Protein AF-A0A7X7HL09-F1 (afdb_monomer_lite)

Secondary structure (DSSP, 8-state):
---S--EEEEE-TTS-EEEEEESSSHHHHTT--TT-BHHHHHHHH-S-SEEEEETTTTEEEEEEEEE-TTS-EEEEEEEEETTT-BEEEEEEEE-TTTS---

Rad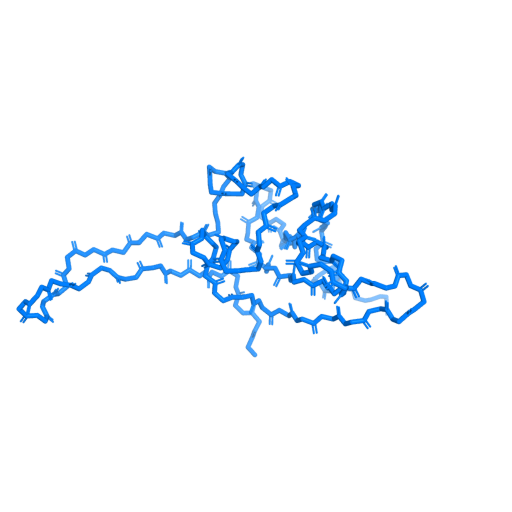ius of gyration: 15.02 Å; chains: 1; bounding box: 36×25×47 Å

Foldseek 3Di:
DQDQWDKDWDADPVRHTPDIDTLPDPVLLVVADFFDAPVRNCVRRNAAPDWDADPVVQWIKGWHWHQDPVSFIKIWIFIARNPSRTGPDIDIDTPCVPVDDD

Sequence (102 aa):
PMGTQTYFVHIGPDGRYLGMERALVDSNFAKVKVGMSQDDVRRILGRQTETTSYALSGEEVWSWRYEGDAQATMFFNAHFDQQTKRVKRITRIEDWRTQGAP

pLDDT: mean 89.3, std 12.85, range [35.91, 98.75]

Structure (mmCIF, N/CA/C/O backbone):
data_AF-A0A7X7HL09-F1
#
_entry.id   AF-A0A7X7HL09-F1
#
loop_
_atom_site.group_PDB
_atom_site.id
_atom_site.type_symbol
_atom_site.label_atom_id
_atom_site.label_alt_id
_atom_site.label_comp_id
_atom_site.label_asym_id
_atom_site.label_entity_id
_atom_site.label_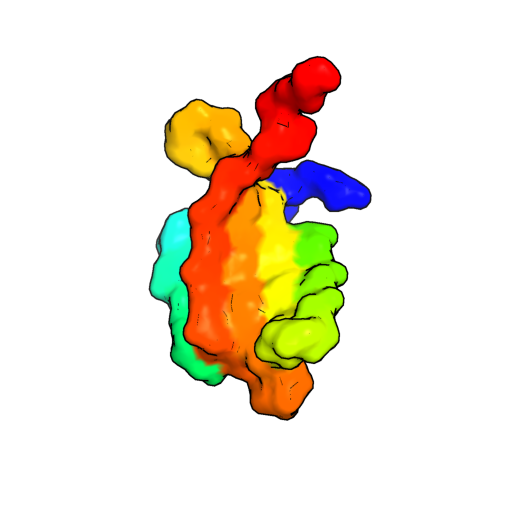seq_id
_atom_site.pdbx_PDB_ins_code
_atom_site.Cartn_x
_atom_site.Cartn_y
_atom_site.Cartn_z
_atom_site.occupancy
_atom_site.B_iso_or_equiv
_atom_site.auth_seq_id
_atom_site.auth_comp_id
_atom_site.auth_asym_id
_atom_site.auth_atom_id
_atom_site.pdbx_PDB_model_num
ATOM 1 N N . PRO A 1 1 ? 8.333 -16.259 4.116 1.00 44.72 1 PRO A N 1
ATOM 2 C CA . PRO A 1 1 ? 9.203 -15.675 3.061 1.00 44.72 1 PRO A CA 1
ATOM 3 C C . PRO A 1 1 ? 9.390 -14.168 3.296 1.00 44.72 1 PRO A C 1
ATOM 5 O O . PRO A 1 1 ? 8.395 -13.459 3.366 1.00 44.72 1 PRO A O 1
ATOM 8 N N . MET A 1 2 ? 10.628 -13.689 3.463 1.00 58.62 2 MET A N 1
ATOM 9 C CA . MET A 1 2 ? 10.945 -12.278 3.776 1.00 58.62 2 MET A CA 1
ATOM 10 C C . MET A 1 2 ? 11.333 -11.460 2.527 1.00 58.62 2 MET A C 1
ATOM 12 O O . MET A 1 2 ? 12.237 -10.628 2.586 1.00 58.62 2 MET A O 1
ATOM 16 N N . GLY A 1 3 ? 10.712 -11.727 1.375 1.00 72.94 3 GLY A N 1
ATOM 17 C CA . GLY A 1 3 ? 11.078 -11.072 0.112 1.00 72.94 3 GLY A CA 1
ATOM 18 C C . GLY A 1 3 ? 10.877 -9.550 0.151 1.00 72.94 3 GLY A C 1
ATOM 19 O O . GLY A 1 3 ? 9.876 -9.082 0.688 1.00 72.94 3 GLY A O 1
ATOM 20 N N . THR A 1 4 ? 11.823 -8.798 -0.423 1.00 75.38 4 THR A N 1
ATOM 21 C CA . THR A 1 4 ? 11.806 -7.323 -0.566 1.00 75.38 4 THR A CA 1
ATOM 22 C C . THR A 1 4 ? 11.199 -6.858 -1.893 1.00 75.38 4 THR A C 1
ATOM 24 O O . THR A 1 4 ? 11.190 -5.672 -2.220 1.00 75.38 4 THR A O 1
ATOM 27 N N . GLN A 1 5 ? 10.742 -7.798 -2.719 1.00 77.38 5 GLN A N 1
ATOM 28 C CA . GLN A 1 5 ? 10.358 -7.530 -4.095 1.00 77.38 5 GLN A CA 1
ATOM 29 C C . GLN A 1 5 ? 9.038 -8.225 -4.413 1.00 77.38 5 GLN A C 1
ATOM 31 O O . GLN A 1 5 ? 8.821 -9.387 -4.074 1.00 77.38 5 GLN A O 1
ATOM 36 N N . THR A 1 6 ? 8.151 -7.492 -5.078 1.00 82.69 6 THR A N 1
ATOM 37 C CA . THR A 1 6 ? 6.934 -8.018 -5.701 1.00 82.69 6 THR A CA 1
ATOM 38 C C . THR A 1 6 ? 6.952 -7.600 -7.161 1.00 82.69 6 THR A C 1
ATOM 40 O O . THR A 1 6 ? 7.216 -6.434 -7.467 1.00 82.69 6 THR A O 1
ATOM 43 N N . TYR A 1 7 ? 6.691 -8.555 -8.048 1.00 83.12 7 TYR A N 1
ATOM 44 C CA . TYR A 1 7 ? 6.677 -8.356 -9.490 1.00 83.12 7 TYR A CA 1
ATOM 45 C C . TYR A 1 7 ? 5.287 -8.660 -10.035 1.00 83.12 7 TYR A C 1
ATOM 47 O O . TYR A 1 7 ? 4.690 -9.678 -9.678 1.00 83.12 7 TYR A O 1
ATOM 55 N N . PHE A 1 8 ? 4.796 -7.805 -10.926 1.00 85.31 8 PHE A N 1
ATOM 56 C CA . PHE A 1 8 ? 3.706 -8.157 -11.826 1.00 85.31 8 PHE A CA 1
ATOM 57 C C . PHE A 1 8 ? 4.303 -8.738 -13.096 1.00 85.31 8 PHE A C 1
ATOM 59 O O . PHE A 1 8 ? 5.211 -8.150 -13.675 1.00 85.31 8 PHE A O 1
ATOM 66 N N . VAL A 1 9 ? 3.812 -9.901 -13.512 1.00 88.56 9 VAL A N 1
ATOM 67 C CA . VAL A 1 9 ? 4.221 -10.550 -14.758 1.00 88.56 9 VAL A CA 1
ATOM 68 C C . VAL A 1 9 ? 3.077 -10.417 -15.751 1.00 88.56 9 VAL A C 1
ATOM 70 O O . VAL A 1 9 ? 1.948 -10.811 -15.459 1.00 88.56 9 VAL A O 1
ATOM 73 N N . HIS A 1 10 ? 3.372 -9.868 -16.922 1.00 87.88 10 HIS A N 1
ATOM 74 C CA . HIS A 1 10 ? 2.422 -9.710 -18.010 1.00 87.88 10 HIS A CA 1
ATOM 75 C C . HIS A 1 10 ? 2.536 -10.912 -18.943 1.00 87.88 10 HIS A C 1
ATOM 77 O O . HIS A 1 10 ? 3.592 -11.160 -19.528 1.00 87.88 10 HIS A O 1
ATOM 83 N N . ILE A 1 11 ? 1.440 -11.654 -19.072 1.00 91.75 11 ILE A N 1
ATOM 84 C CA . ILE A 1 11 ? 1.312 -12.803 -19.966 1.00 91.75 11 ILE A CA 1
ATOM 85 C C . ILE A 1 11 ? 0.261 -12.463 -21.022 1.00 91.75 11 ILE A C 1
ATOM 87 O O . ILE A 1 11 ? -0.820 -11.975 -20.692 1.00 91.75 11 ILE A O 1
ATOM 91 N N . GLY A 1 12 ? 0.601 -12.683 -22.288 1.00 91.31 12 GLY A N 1
ATOM 92 C CA . GLY A 1 12 ? -0.284 -12.453 -23.418 1.00 91.31 12 GLY A CA 1
ATOM 93 C C . GLY A 1 12 ? -1.432 -13.461 -23.473 1.00 91.31 12 GLY A C 1
ATOM 94 O O . GLY A 1 12 ? -1.376 -14.512 -22.831 1.00 91.31 12 GLY A O 1
ATOM 95 N N . PRO A 1 13 ? -2.479 -13.182 -24.265 1.00 91.69 13 PRO A N 1
ATOM 96 C CA . PRO A 1 13 ? -3.602 -14.104 -24.444 1.00 91.69 13 PRO A CA 1
ATOM 97 C C . PRO A 1 13 ? -3.187 -15.438 -25.091 1.00 91.69 13 PRO A C 1
ATOM 99 O O . PRO A 1 13 ? -3.917 -16.418 -24.996 1.00 91.69 13 PRO A O 1
ATOM 102 N N . ASP A 1 14 ? -2.010 -15.489 -25.719 1.00 94.31 14 ASP A N 1
ATOM 103 C CA . ASP A 1 14 ? -1.368 -16.688 -26.264 1.00 94.31 14 ASP A CA 1
ATOM 104 C C . ASP A 1 14 ? -0.513 -17.451 -25.229 1.00 94.31 14 ASP A C 1
ATOM 106 O O . ASP A 1 14 ? 0.170 -18.416 -25.573 1.00 94.31 14 ASP A O 1
ATOM 110 N N . GLY A 1 15 ? -0.525 -17.019 -23.963 1.00 91.94 15 GLY A N 1
ATOM 111 C CA . GLY A 1 15 ? 0.254 -17.609 -22.877 1.00 91.94 15 GLY A CA 1
ATOM 112 C C . GLY A 1 15 ? 1.734 -17.216 -22.872 1.00 91.94 15 GLY A C 1
ATOM 113 O O . GLY A 1 15 ? 2.491 -17.748 -22.058 1.00 91.94 15 GLY A O 1
ATOM 114 N N . ARG A 1 16 ? 2.180 -16.302 -23.748 1.00 93.75 16 ARG A N 1
ATOM 115 C CA . ARG A 1 16 ? 3.593 -15.895 -23.822 1.00 93.75 16 ARG A CA 1
ATOM 116 C C . ARG A 1 16 ? 3.927 -14.750 -22.873 1.00 93.75 16 ARG A C 1
ATOM 118 O O . ARG A 1 16 ? 3.111 -13.871 -22.617 1.00 93.75 16 ARG A O 1
ATOM 125 N N . TYR A 1 17 ? 5.163 -14.740 -22.380 1.00 92.44 17 TYR A N 1
ATOM 126 C CA . TYR A 1 17 ? 5.693 -13.648 -21.568 1.00 92.44 17 TYR A CA 1
ATOM 127 C C . TYR A 1 17 ? 5.794 -12.356 -22.385 1.00 92.44 17 TYR A C 1
ATOM 129 O O . TYR A 1 17 ? 6.442 -12.333 -23.430 1.00 92.44 17 TYR A O 1
ATOM 137 N N . LEU A 1 18 ? 5.175 -11.287 -21.886 1.00 92.69 18 LEU A N 1
ATOM 138 C CA . LEU A 1 18 ? 5.224 -9.953 -22.488 1.00 92.69 18 LEU A CA 1
ATOM 139 C C . LEU A 1 18 ? 6.136 -8.996 -21.718 1.00 92.69 18 LEU A C 1
ATOM 141 O O . LEU A 1 18 ? 6.631 -8.029 -22.290 1.00 92.69 18 LEU A O 1
ATOM 145 N N . GLY A 1 19 ? 6.365 -9.247 -20.431 1.00 91.38 19 GLY A N 1
ATOM 146 C CA . GLY A 1 19 ? 7.167 -8.367 -19.592 1.00 91.38 19 GLY A CA 1
ATOM 147 C C . GLY A 1 19 ? 6.902 -8.567 -18.107 1.00 91.38 19 GLY A C 1
ATOM 148 O O . GLY A 1 19 ? 6.020 -9.331 -17.708 1.00 91.38 19 GLY A O 1
ATOM 149 N N . MET A 1 20 ? 7.657 -7.852 -17.281 1.00 91.94 20 MET A N 1
ATOM 150 C CA . MET A 1 20 ? 7.407 -7.765 -15.850 1.00 91.94 20 MET A CA 1
ATOM 151 C C . MET A 1 20 ? 7.692 -6.362 -15.333 1.00 91.94 20 MET A C 1
ATOM 153 O O . MET A 1 20 ? 8.584 -5.676 -15.833 1.00 91.94 20 MET A O 1
ATOM 157 N N . GLU A 1 21 ? 6.970 -5.972 -14.292 1.00 90.12 21 GLU A N 1
ATOM 158 C CA . GLU A 1 21 ? 7.099 -4.673 -13.642 1.00 90.12 21 GLU A CA 1
ATOM 159 C C . GLU A 1 21 ? 7.312 -4.853 -12.136 1.00 90.12 21 GLU A C 1
ATOM 161 O O . GLU A 1 21 ? 6.658 -5.676 -11.489 1.00 90.12 21 GLU A O 1
ATOM 166 N N . ARG A 1 22 ? 8.229 -4.069 -11.553 1.00 91.25 22 ARG A N 1
ATOM 167 C CA . ARG A 1 22 ? 8.416 -4.020 -10.095 1.00 91.25 22 ARG A CA 1
ATOM 168 C C . ARG A 1 22 ? 7.258 -3.246 -9.471 1.00 91.25 22 ARG A C 1
ATOM 170 O O . ARG A 1 22 ? 7.096 -2.057 -9.725 1.00 91.25 22 ARG A O 1
ATOM 177 N N . ALA A 1 23 ? 6.489 -3.904 -8.609 1.00 93.06 23 ALA A N 1
ATOM 178 C CA . ALA A 1 23 ? 5.351 -3.286 -7.936 1.00 93.06 23 ALA A CA 1
ATOM 179 C C . ALA A 1 23 ? 5.794 -2.321 -6.823 1.00 93.06 23 ALA A C 1
ATOM 181 O O . ALA A 1 23 ? 5.212 -1.250 -6.660 1.00 93.06 23 ALA A O 1
ATOM 182 N N . LEU A 1 24 ? 6.846 -2.687 -6.081 1.00 93.44 24 LEU A N 1
ATOM 183 C CA . LEU A 1 24 ? 7.328 -1.975 -4.891 1.00 93.44 24 LEU A CA 1
ATOM 184 C C . LEU A 1 24 ? 8.341 -0.885 -5.260 1.00 93.44 24 LEU A C 1
ATOM 186 O O . LEU A 1 24 ? 9.539 -1.026 -5.023 1.00 93.44 24 LEU A O 1
ATOM 190 N N . VAL A 1 25 ? 7.843 0.173 -5.898 1.00 92.19 25 VAL A N 1
ATOM 191 C CA . VAL A 1 25 ? 8.610 1.355 -6.321 1.00 92.19 25 VAL A CA 1
ATOM 192 C C . VAL A 1 25 ? 7.862 2.633 -5.948 1.00 92.19 25 VAL A C 1
ATOM 194 O O . VAL A 1 25 ? 6.631 2.637 -5.850 1.00 92.19 25 VAL A O 1
ATOM 197 N N . ASP A 1 26 ? 8.587 3.740 -5.781 1.00 92.94 26 ASP A N 1
ATOM 198 C CA . ASP A 1 26 ? 8.012 5.000 -5.297 1.00 92.94 26 ASP A CA 1
ATOM 199 C C . ASP A 1 26 ? 6.858 5.536 -6.135 1.00 92.94 26 ASP A C 1
ATOM 201 O O . ASP A 1 26 ? 5.863 6.009 -5.581 1.00 92.94 26 ASP A O 1
ATOM 205 N N . SER A 1 27 ? 6.937 5.394 -7.457 1.00 94.94 27 SER A N 1
ATOM 206 C CA . SER A 1 27 ? 5.866 5.808 -8.363 1.00 94.94 27 SER A CA 1
ATOM 207 C C . SER A 1 27 ? 4.559 5.046 -8.120 1.00 94.94 27 SER A C 1
ATOM 209 O O . SER A 1 27 ? 3.486 5.630 -8.261 1.00 94.94 27 SER A O 1
ATOM 211 N N . ASN A 1 28 ? 4.615 3.775 -7.708 1.00 96.56 28 ASN A N 1
ATOM 212 C CA . ASN A 1 28 ? 3.434 2.982 -7.361 1.00 96.56 28 ASN A CA 1
ATOM 213 C C . ASN A 1 28 ? 2.961 3.256 -5.935 1.00 96.56 28 ASN A C 1
ATOM 215 O O . ASN A 1 28 ? 1.762 3.408 -5.710 1.00 96.56 28 ASN A O 1
ATOM 219 N N . PHE A 1 29 ? 3.877 3.412 -4.978 1.00 96.56 29 PHE A N 1
ATOM 220 C CA . PHE A 1 29 ? 3.516 3.825 -3.621 1.00 96.56 29 PHE A CA 1
ATOM 221 C C . PHE A 1 29 ? 2.781 5.170 -3.610 1.00 96.56 29 PHE A C 1
ATOM 223 O O . PHE A 1 29 ? 1.799 5.332 -2.888 1.00 96.56 29 PHE A O 1
ATOM 230 N N . ALA A 1 30 ? 3.203 6.115 -4.454 1.00 97.12 30 ALA A N 1
ATOM 231 C CA . ALA A 1 30 ? 2.546 7.406 -4.614 1.00 97.12 30 ALA A CA 1
ATOM 232 C C . ALA A 1 30 ? 1.117 7.302 -5.173 1.00 97.12 30 ALA A C 1
ATOM 234 O O . ALA A 1 30 ? 0.353 8.255 -5.012 1.00 97.12 30 ALA A O 1
ATOM 235 N N . LYS A 1 31 ? 0.729 6.180 -5.799 1.00 98.12 31 LYS A N 1
ATOM 236 C CA . LYS A 1 31 ? -0.645 5.938 -6.274 1.00 98.12 31 LYS A CA 1
ATOM 237 C C . LYS A 1 31 ? -1.580 5.495 -5.152 1.00 98.12 31 LYS A C 1
ATOM 239 O O . LYS A 1 31 ? -2.774 5.731 -5.265 1.00 98.12 31 LYS A O 1
ATOM 244 N N . VAL A 1 32 ? -1.070 4.897 -4.074 1.00 98.25 32 VAL A N 1
ATOM 245 C CA . VAL A 1 32 ? -1.900 4.477 -2.935 1.00 98.25 32 VAL A CA 1
ATOM 246 C C . VAL A 1 32 ? -2.368 5.708 -2.159 1.00 98.25 32 VAL A C 1
ATOM 248 O O . VAL A 1 32 ? -1.559 6.556 -1.778 1.00 98.25 32 VAL A O 1
ATOM 251 N N . LYS A 1 33 ? -3.680 5.821 -1.924 1.00 98.38 33 LYS A N 1
ATOM 252 C CA . LYS A 1 33 ? -4.311 6.965 -1.247 1.00 98.38 33 LYS A CA 1
ATOM 253 C C . LYS A 1 33 ? -5.302 6.518 -0.177 1.00 98.38 33 LYS A C 1
ATOM 255 O O . LYS A 1 33 ? -5.861 5.425 -0.239 1.00 98.38 33 LYS A O 1
ATOM 260 N N . VAL A 1 34 ? -5.540 7.406 0.788 1.00 98.31 34 VAL A N 1
ATOM 261 C CA . VAL A 1 34 ? -6.620 7.273 1.777 1.00 98.31 34 VAL A CA 1
ATOM 262 C C . VAL A 1 34 ? -7.958 7.093 1.054 1.00 98.31 34 VAL A C 1
ATOM 264 O O . VAL A 1 34 ? -8.206 7.720 0.026 1.00 98.31 34 VAL A O 1
ATOM 267 N N . GLY A 1 35 ? -8.801 6.203 1.573 1.00 98.38 35 GLY A N 1
ATOM 268 C CA . GLY A 1 35 ? -10.100 5.852 1.002 1.00 98.38 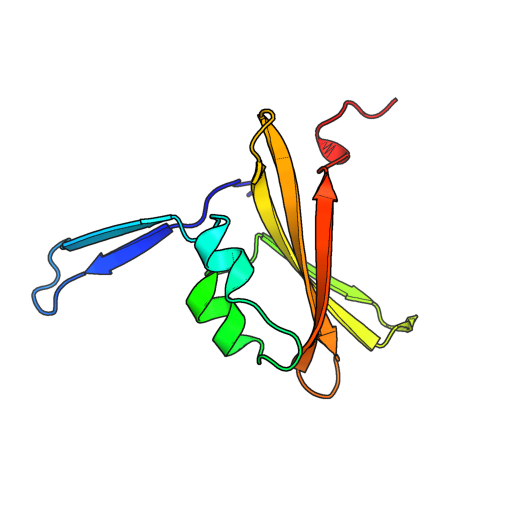35 GLY A CA 1
ATOM 269 C C . GLY A 1 35 ? -10.072 4.718 -0.028 1.00 98.38 35 GLY A C 1
ATOM 270 O O . GLY A 1 35 ? -11.131 4.152 -0.303 1.00 98.38 35 GLY A O 1
ATOM 271 N N . MET A 1 36 ? -8.909 4.328 -0.565 1.00 98.75 36 MET A N 1
ATOM 272 C CA . MET A 1 36 ? -8.809 3.183 -1.485 1.00 98.75 36 MET A CA 1
ATOM 273 C C . MET A 1 36 ? -9.227 1.876 -0.808 1.00 98.75 36 MET A C 1
ATOM 275 O O . MET A 1 36 ? -8.985 1.692 0.388 1.00 98.75 36 MET A O 1
ATOM 279 N N . SER A 1 37 ? -9.853 0.974 -1.568 1.00 98.62 37 SER A N 1
ATOM 280 C CA . SER A 1 37 ? -10.186 -0.364 -1.073 1.00 98.62 37 SER A CA 1
ATOM 281 C C . SER A 1 37 ? -8.945 -1.258 -1.012 1.00 98.62 37 SER A C 1
ATOM 283 O O . SER A 1 37 ? -7.939 -1.006 -1.676 1.00 98.62 37 SER A O 1
ATOM 285 N N . GLN A 1 38 ? -9.028 -2.335 -0.238 1.00 98.06 38 GLN A N 1
ATOM 286 C CA . GLN A 1 38 ? -8.007 -3.384 -0.204 1.00 98.06 38 GLN A CA 1
ATOM 287 C C . GLN A 1 38 ? -7.663 -3.943 -1.599 1.00 98.06 38 GLN A C 1
ATOM 289 O O . GLN A 1 38 ? -6.485 -4.125 -1.914 1.00 98.06 38 GLN A O 1
ATOM 294 N N . ASP A 1 39 ? -8.663 -4.153 -2.459 1.00 98.12 39 ASP A N 1
ATOM 295 C CA . ASP A 1 39 ? -8.459 -4.613 -3.837 1.00 98.12 39 ASP A CA 1
ATOM 296 C C . ASP A 1 39 ? -7.727 -3.586 -4.705 1.00 98.12 39 ASP A C 1
ATOM 298 O O . ASP A 1 39 ? -6.812 -3.954 -5.444 1.00 98.12 39 ASP A O 1
ATOM 302 N N . ASP A 1 40 ? -8.069 -2.299 -4.589 1.00 98.31 40 ASP A N 1
ATOM 303 C CA . ASP A 1 40 ? -7.379 -1.238 -5.334 1.00 98.31 40 ASP A CA 1
ATOM 304 C C . ASP A 1 40 ? -5.891 -1.194 -4.970 1.00 98.31 40 ASP A C 1
ATOM 306 O O . ASP A 1 40 ? -5.031 -1.142 -5.850 1.00 98.31 40 ASP A O 1
ATOM 310 N N . VAL A 1 41 ? -5.568 -1.298 -3.676 1.00 97.88 41 VAL A N 1
ATOM 311 C CA . VAL A 1 41 ? -4.172 -1.336 -3.217 1.00 97.88 41 VAL A CA 1
ATOM 312 C C . VAL A 1 41 ? -3.459 -2.590 -3.727 1.00 97.88 41 VAL A C 1
ATOM 314 O O . VAL A 1 41 ? -2.322 -2.504 -4.198 1.00 97.88 41 VAL A O 1
ATOM 317 N N . ARG A 1 42 ? -4.123 -3.752 -3.703 1.00 95.69 42 ARG A N 1
ATOM 318 C CA . ARG A 1 42 ? -3.551 -5.014 -4.200 1.00 95.69 42 ARG A CA 1
ATOM 319 C C . ARG A 1 42 ? -3.281 -4.989 -5.704 1.00 95.69 42 ARG A C 1
ATOM 321 O O . ARG A 1 42 ? -2.299 -5.581 -6.141 1.00 95.69 42 ARG A O 1
ATOM 328 N N . ARG A 1 43 ? -4.091 -4.283 -6.496 1.00 95.75 43 ARG A N 1
ATOM 329 C CA . ARG A 1 43 ? -3.833 -4.084 -7.935 1.00 95.75 43 ARG A CA 1
ATOM 330 C C . ARG A 1 43 ? -2.598 -3.225 -8.206 1.00 95.75 43 ARG A C 1
ATOM 332 O O . ARG A 1 43 ? -1.991 -3.376 -9.257 1.00 95.75 43 ARG A O 1
ATOM 339 N N . ILE A 1 44 ? -2.229 -2.344 -7.277 1.00 96.50 44 ILE A N 1
ATOM 340 C CA . ILE A 1 44 ? -1.072 -1.449 -7.420 1.00 96.50 44 ILE A CA 1
ATOM 341 C C . ILE A 1 44 ? 0.214 -2.107 -6.909 1.00 96.50 44 ILE A C 1
ATOM 343 O O . ILE A 1 44 ? 1.257 -1.983 -7.544 1.00 96.50 44 ILE A O 1
ATOM 347 N N . LEU A 1 45 ? 0.158 -2.772 -5.751 1.00 96.00 45 LEU A N 1
ATOM 348 C CA . LEU A 1 45 ? 1.352 -3.253 -5.038 1.00 96.00 45 LEU A CA 1
ATOM 349 C C . LEU A 1 45 ? 1.501 -4.777 -5.023 1.00 96.00 45 LEU A C 1
ATOM 351 O O . LEU A 1 45 ? 2.514 -5.297 -4.558 1.00 96.00 45 LEU A O 1
ATOM 355 N N . GLY A 1 46 ? 0.504 -5.504 -5.519 1.00 94.12 46 GLY A N 1
ATOM 356 C CA . GLY A 1 46 ? 0.460 -6.956 -5.446 1.00 94.12 46 GLY A CA 1
ATOM 357 C C . GLY A 1 46 ? 0.185 -7.450 -4.026 1.00 94.12 46 GLY A C 1
ATOM 358 O O . GLY A 1 46 ? -0.368 -6.742 -3.177 1.00 94.12 46 GLY A O 1
ATOM 359 N N . ARG A 1 47 ? 0.542 -8.710 -3.765 1.00 91.81 47 ARG A N 1
ATOM 360 C CA . ARG A 1 47 ? 0.319 -9.339 -2.461 1.00 91.81 47 ARG A CA 1
ATOM 361 C C . ARG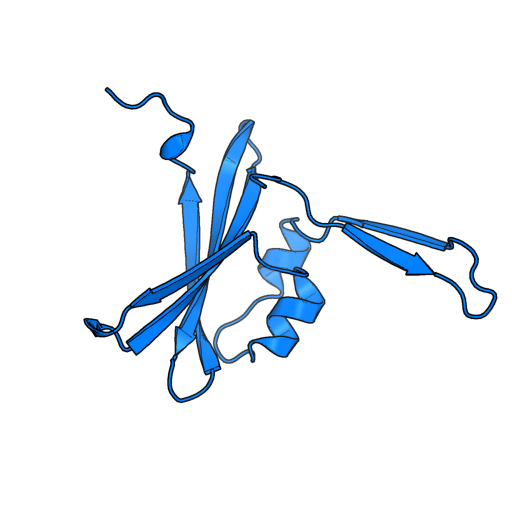 A 1 47 ? 1.263 -8.744 -1.416 1.00 91.81 47 ARG A C 1
ATOM 363 O O . ARG A 1 47 ? 2.465 -8.668 -1.633 1.00 91.81 47 ARG A O 1
ATOM 370 N N . GLN A 1 48 ? 0.702 -8.367 -0.276 1.00 93.38 48 GLN A N 1
ATOM 371 C CA . GLN A 1 48 ? 1.453 -7.898 0.881 1.00 93.38 48 GLN A CA 1
ATOM 372 C C . GLN A 1 48 ? 2.342 -8.992 1.488 1.00 93.38 48 GLN A C 1
ATOM 374 O O . GLN A 1 48 ? 2.029 -10.183 1.397 1.00 93.38 48 GLN A O 1
ATOM 379 N N . THR A 1 49 ? 3.437 -8.577 2.128 1.00 90.06 49 THR A N 1
ATOM 380 C CA . THR A 1 49 ? 4.361 -9.450 2.867 1.00 90.06 49 THR A CA 1
ATOM 381 C C . THR A 1 49 ? 3.729 -9.936 4.172 1.00 90.06 49 THR A C 1
ATOM 383 O O . THR A 1 49 ? 3.797 -11.123 4.481 1.00 90.06 49 THR A O 1
ATOM 386 N N . GLU A 1 50 ? 3.110 -9.023 4.925 1.00 90.50 50 GLU A N 1
ATOM 387 C CA . GLU A 1 50 ? 2.510 -9.289 6.237 1.00 90.50 50 GLU A CA 1
ATOM 388 C C . GLU A 1 50 ? 1.120 -8.641 6.325 1.00 90.50 50 GLU A C 1
ATOM 390 O O . GLU A 1 50 ? 0.858 -7.596 5.718 1.00 90.50 50 GLU A O 1
ATOM 395 N N . THR A 1 51 ? 0.223 -9.283 7.072 1.00 95.06 51 THR A N 1
ATOM 396 C CA . THR A 1 51 ? -1.082 -8.738 7.448 1.00 95.06 51 THR A CA 1
ATOM 397 C C . THR A 1 51 ? -1.240 -8.857 8.954 1.00 95.06 51 THR A C 1
ATOM 399 O O . THR A 1 51 ? -1.216 -9.967 9.484 1.00 95.06 51 THR A O 1
ATOM 402 N N . THR A 1 52 ? -1.460 -7.726 9.620 1.00 94.94 52 THR A N 1
ATOM 403 C CA . THR A 1 52 ? -1.577 -7.653 11.081 1.00 94.94 52 THR A CA 1
ATOM 404 C C . THR A 1 52 ? -2.862 -6.937 11.462 1.00 94.94 52 THR A C 1
ATOM 406 O O . THR A 1 52 ? -3.140 -5.847 10.971 1.00 94.94 52 THR A O 1
ATOM 409 N N . SER A 1 53 ? -3.666 -7.543 12.334 1.00 95.00 53 SER A N 1
ATOM 410 C CA . SER A 1 53 ? -4.919 -6.953 12.819 1.00 95.00 53 SER A CA 1
ATOM 411 C C . SER A 1 53 ? -4.742 -6.390 14.227 1.00 95.00 53 SER A C 1
ATOM 413 O O . SER A 1 53 ? -4.317 -7.105 15.131 1.00 95.00 53 SER A O 1
ATOM 415 N N . TYR A 1 54 ? -5.112 -5.127 14.427 1.00 92.56 54 TYR A N 1
ATOM 416 C CA . TYR A 1 54 ? -5.065 -4.431 15.711 1.00 92.56 54 TYR A CA 1
ATOM 417 C C . TYR A 1 54 ? -6.487 -4.168 16.213 1.00 92.56 54 TYR A C 1
ATOM 419 O O . TYR A 1 54 ? -7.139 -3.208 15.806 1.00 92.56 54 TYR A O 1
ATOM 427 N N . ALA A 1 55 ? -6.972 -5.022 17.117 1.00 89.44 55 ALA A N 1
ATOM 428 C CA . ALA A 1 55 ? -8.341 -4.941 17.634 1.00 89.44 55 ALA A CA 1
ATOM 429 C C . ALA A 1 55 ? -8.629 -3.629 18.389 1.00 89.44 55 ALA A C 1
ATOM 431 O O . ALA A 1 55 ? -9.708 -3.067 18.243 1.00 89.44 55 ALA A O 1
ATOM 432 N N . LEU A 1 56 ? -7.657 -3.112 19.151 1.00 92.00 56 LEU A N 1
ATOM 433 C CA . LEU A 1 56 ? -7.834 -1.894 19.953 1.00 92.00 56 LEU A CA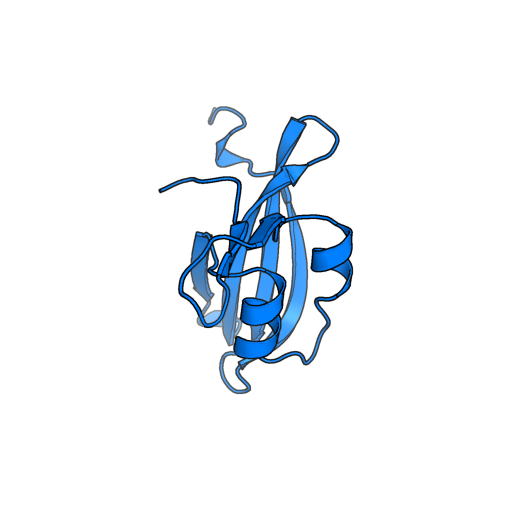 1
ATOM 434 C C . LEU A 1 56 ? -8.049 -0.635 19.100 1.00 92.00 56 LEU A C 1
ATOM 436 O O . LEU A 1 56 ? -8.824 0.233 19.484 1.00 92.00 56 LEU A O 1
ATOM 440 N N . SER A 1 57 ? -7.375 -0.527 17.951 1.00 92.50 57 SER A N 1
ATOM 441 C CA . SER A 1 57 ? -7.539 0.603 17.026 1.00 92.50 57 SER A CA 1
ATOM 442 C C . SER A 1 57 ? -8.579 0.348 15.931 1.00 92.50 57 SER A C 1
ATOM 444 O O . SER A 1 57 ? -8.923 1.273 15.192 1.00 92.50 57 SER A O 1
ATOM 446 N N . GLY A 1 58 ? -9.064 -0.893 15.801 1.00 95.38 58 GLY A N 1
ATOM 447 C CA . GLY A 1 58 ? -9.930 -1.316 14.702 1.00 95.38 58 GLY A CA 1
ATOM 448 C C . GLY A 1 58 ? -9.237 -1.247 13.337 1.00 95.38 58 GLY A C 1
ATOM 449 O O . GLY A 1 58 ? -9.895 -0.965 12.335 1.00 95.38 58 GLY A O 1
ATOM 450 N N . GLU A 1 59 ? -7.915 -1.454 13.283 1.00 96.31 59 GLU A N 1
ATOM 451 C CA . GLU A 1 59 ? -7.127 -1.382 12.046 1.00 96.31 59 GLU A CA 1
ATOM 452 C C . GLU A 1 59 ? -6.644 -2.765 11.586 1.00 96.31 59 GLU A C 1
ATOM 454 O O . GLU A 1 59 ? -6.292 -3.634 12.382 1.00 96.31 59 GLU A O 1
ATOM 459 N N . GLU A 1 60 ? -6.608 -2.977 10.276 1.00 97.94 60 GLU A N 1
ATOM 460 C CA . GLU A 1 60 ? -5.890 -4.077 9.633 1.00 97.94 60 GLU A CA 1
ATOM 461 C C . GLU A 1 60 ? -4.756 -3.467 8.815 1.00 97.94 60 GLU A C 1
ATOM 463 O O . GLU A 1 60 ? -4.986 -2.601 7.978 1.00 97.94 60 GLU A O 1
ATOM 468 N N . VAL A 1 61 ? -3.520 -3.874 9.068 1.00 97.81 61 VAL A N 1
ATOM 469 C CA . VAL A 1 61 ? -2.335 -3.296 8.439 1.00 97.81 61 VAL A CA 1
ATOM 470 C C . VAL A 1 61 ? -1.763 -4.299 7.467 1.00 97.81 61 VAL A C 1
ATOM 472 O O . VAL A 1 61 ? -1.475 -5.437 7.835 1.00 97.81 61 VAL A O 1
ATOM 475 N N . TRP A 1 62 ? -1.613 -3.877 6.217 1.00 97.62 62 TRP A N 1
ATOM 476 C CA . TRP A 1 62 ? -0.850 -4.621 5.224 1.00 97.62 62 TRP A CA 1
ATOM 477 C C . TRP A 1 62 ? 0.512 -3.973 5.059 1.00 97.62 62 TRP A C 1
ATOM 479 O O . TRP A 1 62 ? 0.604 -2.755 4.884 1.00 97.62 62 TRP A O 1
ATOM 489 N N . SER A 1 63 ? 1.547 -4.803 5.076 1.00 95.50 63 SER A N 1
ATOM 490 C CA . SER A 1 63 ? 2.938 -4.371 5.013 1.00 95.50 63 SER A CA 1
ATOM 491 C C . SER A 1 63 ? 3.634 -4.988 3.810 1.00 95.50 63 SER A C 1
ATOM 493 O O . SER A 1 63 ? 3.555 -6.199 3.594 1.00 95.50 63 SER A O 1
ATOM 495 N N . TRP A 1 64 ? 4.355 -4.164 3.054 1.00 94.88 64 TRP A N 1
ATOM 496 C CA . TRP A 1 64 ? 5.255 -4.594 1.988 1.00 94.88 64 TRP A CA 1
ATOM 497 C C . TRP A 1 64 ? 6.680 -4.216 2.361 1.00 94.88 64 TRP A C 1
ATOM 499 O O . TRP A 1 64 ? 6.981 -3.037 2.558 1.00 94.88 64 TRP A O 1
ATOM 509 N N . ARG A 1 65 ? 7.547 -5.221 2.456 1.00 91.75 65 ARG A N 1
ATOM 510 C CA . ARG A 1 65 ? 8.985 -5.030 2.661 1.00 91.75 65 ARG A CA 1
ATOM 511 C C . ARG A 1 65 ? 9.633 -4.653 1.326 1.00 91.75 65 ARG A C 1
ATOM 513 O O . ARG A 1 65 ? 9.376 -5.334 0.337 1.00 91.75 65 ARG A O 1
ATOM 520 N N . TYR A 1 66 ? 10.453 -3.604 1.283 1.00 90.94 66 TYR A N 1
ATOM 521 C CA . TYR A 1 66 ? 11.144 -3.157 0.067 1.00 90.94 66 TYR A CA 1
ATOM 522 C C . TYR A 1 66 ? 12.530 -2.563 0.358 1.00 90.94 66 TYR A C 1
ATOM 524 O O . TYR A 1 66 ? 12.821 -2.173 1.485 1.00 90.94 66 TYR A O 1
ATOM 532 N N . GLU A 1 67 ? 13.391 -2.513 -0.658 1.00 89.38 67 GLU A N 1
ATOM 533 C CA . GLU A 1 67 ? 14.696 -1.835 -0.602 1.00 89.38 67 GLU A CA 1
ATOM 534 C C . GLU A 1 67 ? 14.522 -0.346 -0.926 1.00 89.38 67 GLU A C 1
ATOM 536 O O . GLU A 1 67 ? 14.056 -0.008 -2.016 1.00 89.38 67 GLU 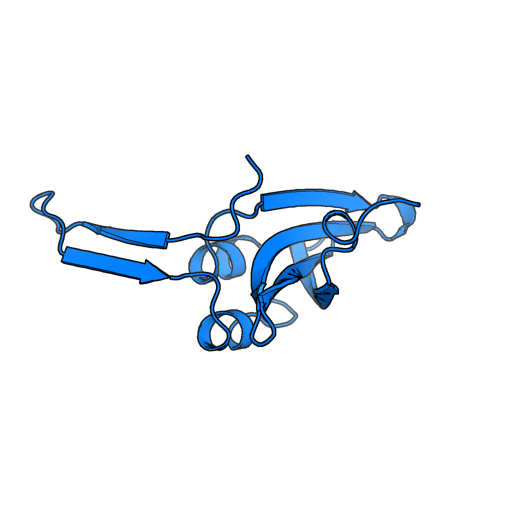A O 1
ATOM 541 N N . GLY A 1 68 ? 14.856 0.532 0.024 1.00 83.62 68 GLY A N 1
ATOM 542 C CA . GLY A 1 68 ? 14.817 1.987 -0.155 1.00 83.62 68 GLY A CA 1
ATOM 543 C C . GLY A 1 68 ? 16.133 2.581 -0.675 1.00 83.62 68 GLY A C 1
ATOM 544 O O . GLY A 1 68 ? 17.132 1.882 -0.836 1.00 83.62 68 GLY A O 1
ATOM 545 N N . ASP A 1 69 ? 16.146 3.900 -0.883 1.00 76.62 69 ASP A N 1
ATOM 546 C CA . ASP A 1 69 ? 17.243 4.628 -1.549 1.00 76.62 69 ASP A CA 1
ATOM 547 C C . ASP A 1 69 ? 18.614 4.504 -0.856 1.00 76.62 69 ASP A C 1
ATOM 549 O O . ASP A 1 69 ? 19.649 4.527 -1.517 1.00 76.62 69 ASP A O 1
ATOM 553 N N . ALA A 1 70 ? 18.643 4.327 0.468 1.00 75.00 70 ALA A N 1
ATOM 554 C CA . ALA A 1 70 ? 19.874 4.226 1.259 1.00 75.00 70 ALA A CA 1
ATOM 555 C C . ALA A 1 70 ? 20.341 2.776 1.507 1.00 75.00 70 ALA A C 1
ATOM 557 O O . ALA A 1 70 ? 21.040 2.525 2.484 1.00 75.00 70 ALA A O 1
ATOM 558 N N . GLN A 1 71 ? 19.906 1.805 0.688 1.00 72.50 71 GLN A N 1
ATOM 559 C CA . GLN A 1 71 ? 20.083 0.358 0.941 1.00 72.50 71 GLN A CA 1
ATOM 560 C C . GLN A 1 71 ? 19.449 -0.124 2.262 1.00 72.50 71 GLN A C 1
ATOM 562 O O . GLN A 1 71 ? 19.643 -1.265 2.681 1.00 72.50 71 GLN A O 1
ATOM 567 N N . ALA A 1 72 ? 18.653 0.727 2.911 1.00 83.06 72 ALA A N 1
ATOM 568 C CA . ALA A 1 72 ? 17.861 0.358 4.068 1.00 83.06 72 ALA A CA 1
ATOM 569 C C . ALA A 1 72 ? 16.673 -0.496 3.619 1.00 83.06 72 ALA A C 1
ATOM 571 O O . ALA A 1 72 ? 15.997 -0.193 2.626 1.00 83.06 72 ALA A O 1
ATOM 572 N N . THR A 1 73 ? 16.391 -1.556 4.372 1.00 87.81 73 THR A N 1
ATOM 573 C CA . THR A 1 73 ? 15.137 -2.283 4.196 1.00 87.81 73 THR A CA 1
ATOM 574 C C . THR A 1 73 ? 14.029 -1.489 4.875 1.00 87.81 73 THR A C 1
ATOM 576 O O . THR A 1 73 ? 14.133 -1.127 6.042 1.00 87.81 73 THR A O 1
ATOM 579 N N . MET A 1 74 ? 12.958 -1.224 4.142 1.00 91.62 74 MET A N 1
ATOM 580 C CA . MET A 1 74 ? 11.827 -0.419 4.577 1.00 91.62 74 MET A CA 1
ATOM 581 C C . MET A 1 74 ? 10.542 -1.247 4.531 1.00 91.62 74 MET A C 1
ATOM 583 O O . MET A 1 74 ? 10.406 -2.181 3.738 1.00 91.62 74 MET A O 1
ATOM 587 N N . PHE A 1 75 ? 9.557 -0.855 5.329 1.00 93.56 75 PHE A N 1
ATOM 588 C CA . PHE A 1 75 ? 8.170 -1.262 5.165 1.00 93.56 75 PHE A CA 1
ATOM 589 C C . PHE A 1 75 ? 7.337 -0.101 4.646 1.00 93.56 75 PHE A C 1
ATOM 591 O O . PHE A 1 75 ? 7.304 0.972 5.249 1.00 93.56 75 PHE A O 1
ATOM 598 N N . PHE A 1 76 ? 6.598 -0.348 3.569 1.00 96.12 76 PHE A N 1
ATOM 599 C CA . PHE A 1 76 ? 5.433 0.446 3.207 1.00 96.12 76 PHE A CA 1
ATOM 600 C C . PHE A 1 76 ? 4.201 -0.189 3.854 1.00 96.12 76 PHE A C 1
ATOM 602 O O . PHE A 1 76 ? 3.956 -1.378 3.659 1.00 96.12 76 PHE A O 1
ATOM 609 N N . ASN A 1 77 ? 3.420 0.588 4.603 1.00 97.56 77 ASN A N 1
ATOM 610 C CA . ASN A 1 77 ? 2.238 0.103 5.309 1.00 97.56 77 ASN A CA 1
ATOM 611 C C . ASN A 1 77 ? 0.983 0.840 4.852 1.00 97.56 77 ASN A C 1
ATOM 613 O O . ASN A 1 77 ? 0.924 2.071 4.922 1.00 97.56 77 ASN A O 1
ATOM 617 N N . ALA A 1 78 ? -0.043 0.081 4.479 1.00 98.38 78 ALA A N 1
ATOM 618 C CA . ALA A 1 78 ? -1.400 0.583 4.324 1.00 98.38 78 ALA A CA 1
ATOM 619 C C . ALA A 1 78 ? -2.228 0.135 5.533 1.00 98.38 78 ALA A C 1
ATOM 621 O O . ALA A 1 78 ? -2.377 -1.060 5.786 1.00 98.38 78 ALA A O 1
ATOM 622 N N . HIS A 1 79 ? -2.747 1.102 6.287 1.00 98.44 79 HIS A N 1
ATOM 623 C CA . HIS A 1 79 ? -3.595 0.855 7.450 1.00 98.44 79 HIS A CA 1
ATOM 624 C C . HIS A 1 79 ? -5.044 0.977 7.004 1.00 98.44 79 HIS A C 1
ATOM 626 O O . HIS A 1 79 ? -5.470 2.053 6.579 1.00 98.44 79 HIS A O 1
ATOM 632 N N . PHE A 1 80 ? -5.786 -0.118 7.073 1.00 98.62 80 PHE A N 1
ATOM 633 C CA . PHE A 1 80 ? -7.182 -0.201 6.678 1.00 98.62 80 PHE A CA 1
ATOM 634 C C . PHE A 1 80 ? -8.089 -0.127 7.898 1.00 98.62 80 PHE A C 1
ATOM 636 O O . PHE A 1 80 ? -7.806 -0.724 8.933 1.00 98.62 80 PHE A O 1
ATOM 643 N N . ASP A 1 81 ? -9.214 0.559 7.752 1.00 98.00 81 ASP A N 1
ATOM 644 C CA . ASP A 1 81 ? -10.318 0.448 8.694 1.00 98.00 81 ASP A CA 1
ATOM 645 C C . ASP A 1 81 ? -10.929 -0.958 8.627 1.00 98.00 81 ASP A C 1
ATOM 647 O O . ASP A 1 81 ? -11.242 -1.446 7.537 1.00 98.00 81 ASP A O 1
ATOM 651 N N . GLN A 1 82 ? -11.123 -1.622 9.765 1.00 96.06 82 GLN A N 1
ATOM 652 C CA . GLN A 1 82 ? -11.656 -2.986 9.766 1.00 96.06 82 GLN A CA 1
ATOM 653 C C . GLN A 1 82 ? -13.124 -3.077 9.336 1.00 96.06 82 GLN A C 1
ATOM 655 O O . GLN A 1 82 ? -13.511 -4.129 8.824 1.00 96.06 82 GLN A O 1
ATOM 660 N N . GLN A 1 83 ? -13.918 -2.014 9.507 1.00 95.75 83 GLN A N 1
ATOM 661 C CA . GLN A 1 83 ? -15.332 -2.006 9.129 1.00 95.75 83 GLN A CA 1
ATOM 662 C C . GLN A 1 83 ? -15.493 -1.693 7.643 1.00 95.75 83 GLN A C 1
ATOM 664 O O . GLN A 1 83 ? -16.160 -2.424 6.917 1.00 95.75 83 GLN A O 1
ATOM 669 N N . THR A 1 84 ? -14.856 -0.617 7.173 1.00 97.75 84 THR A N 1
ATOM 670 C CA . THR A 1 84 ? -15.027 -0.158 5.784 1.00 97.75 84 THR A CA 1
ATOM 671 C C . THR A 1 84 ? -14.065 -0.816 4.797 1.00 97.75 84 THR A C 1
ATOM 673 O O . THR A 1 84 ? -14.278 -0.716 3.589 1.00 97.75 84 THR A O 1
ATOM 676 N N . LYS A 1 85 ? -13.002 -1.473 5.286 1.00 97.88 85 LYS A N 1
ATOM 677 C CA . LYS A 1 85 ? -11.913 -2.066 4.484 1.00 97.88 85 LYS A CA 1
ATOM 678 C C . LYS A 1 85 ? -11.230 -1.063 3.546 1.00 97.88 85 LYS A C 1
ATOM 680 O O . LYS A 1 85 ? -10.737 -1.423 2.474 1.00 97.88 85 LYS A O 1
ATOM 685 N N . ARG A 1 86 ? -11.179 0.207 3.961 1.00 98.56 86 ARG A N 1
ATOM 686 C CA . ARG A 1 86 ? -10.549 1.310 3.221 1.00 98.56 86 ARG A CA 1
ATOM 687 C C . ARG A 1 86 ? -9.324 1.850 3.937 1.00 98.56 86 ARG A C 1
ATOM 689 O O . ARG A 1 86 ? -9.268 1.843 5.164 1.00 98.56 86 ARG A O 1
ATOM 696 N N . VAL A 1 87 ? -8.357 2.343 3.166 1.00 98.56 87 VAL A N 1
ATOM 697 C CA . VAL A 1 87 ? -7.134 2.956 3.701 1.00 98.56 87 VAL A CA 1
ATOM 698 C C . VAL A 1 87 ? -7.495 4.165 4.568 1.00 98.56 87 VAL A C 1
ATOM 700 O O . VAL A 1 87 ? -8.074 5.126 4.069 1.00 98.56 87 VAL A O 1
ATOM 703 N N . LYS A 1 88 ? -7.110 4.144 5.845 1.00 98.12 88 LYS A N 1
ATOM 704 C CA . LYS A 1 88 ? -7.181 5.285 6.774 1.00 98.12 88 LYS A CA 1
ATOM 705 C C . LYS A 1 88 ? -5.913 6.121 6.732 1.00 98.12 88 LYS A C 1
ATOM 707 O O . LYS A 1 88 ? -5.975 7.345 6.774 1.00 98.12 88 LYS A O 1
ATOM 712 N N . ARG A 1 89 ? -4.757 5.457 6.659 1.00 97.69 89 ARG A N 1
ATOM 713 C CA . ARG A 1 89 ? -3.439 6.101 6.642 1.00 97.69 89 ARG A CA 1
ATOM 714 C C . ARG A 1 89 ? -2.386 5.213 5.997 1.00 97.69 89 ARG A C 1
ATOM 716 O O . ARG A 1 89 ? -2.551 4.000 5.871 1.00 97.69 89 ARG A O 1
ATOM 723 N N . ILE A 1 90 ? -1.284 5.848 5.625 1.00 98.25 90 ILE A N 1
ATOM 724 C CA . ILE A 1 90 ? -0.115 5.215 5.026 1.00 98.25 90 ILE A CA 1
ATOM 725 C C . ILE A 1 90 ? 1.088 5.582 5.886 1.00 98.25 90 ILE A C 1
ATOM 727 O O . ILE A 1 90 ? 1.221 6.737 6.289 1.00 98.25 90 ILE A O 1
ATOM 731 N N . THR A 1 91 ? 1.960 4.618 6.169 1.00 96.88 91 THR A N 1
ATOM 732 C CA . THR A 1 91 ? 3.245 4.895 6.822 1.00 96.88 91 THR A CA 1
ATOM 733 C C . THR A 1 91 ? 4.386 4.217 6.084 1.00 96.88 91 THR A C 1
ATOM 735 O O . THR A 1 91 ? 4.200 3.190 5.432 1.00 96.88 91 THR A O 1
ATOM 738 N N . ARG A 1 92 ? 5.578 4.801 6.200 1.00 94.06 92 ARG A N 1
ATOM 739 C CA . ARG A 1 92 ? 6.834 4.164 5.817 1.00 94.06 92 ARG A CA 1
ATOM 740 C C . ARG A 1 92 ? 7.736 4.146 7.033 1.00 94.06 92 ARG A C 1
ATOM 742 O O . ARG A 1 92 ? 7.908 5.182 7.669 1.00 94.06 92 ARG A O 1
ATOM 749 N N . ILE A 1 93 ? 8.239 2.974 7.375 1.00 91.56 93 ILE A N 1
ATOM 750 C CA . ILE A 1 93 ? 9.128 2.787 8.521 1.00 91.56 93 ILE A CA 1
ATOM 751 C C . ILE A 1 93 ? 10.314 1.950 8.079 1.00 91.56 93 ILE A C 1
ATOM 753 O O . ILE A 1 93 ? 10.178 1.114 7.188 1.00 91.56 93 ILE A O 1
ATOM 757 N N . GLU A 1 94 ? 11.463 2.170 8.695 1.00 89.38 94 GLU A N 1
ATOM 758 C CA . GLU A 1 94 ? 12.595 1.276 8.508 1.00 89.38 94 GLU A CA 1
ATOM 759 C C . GLU A 1 94 ? 12.298 -0.091 9.140 1.00 89.38 94 GLU A C 1
ATOM 761 O O . GLU A 1 94 ? 11.648 -0.188 10.188 1.00 89.38 94 GLU A O 1
ATOM 766 N N . ASP A 1 95 ? 12.744 -1.160 8.483 1.00 83.38 95 ASP A N 1
ATOM 767 C CA . ASP A 1 95 ? 12.695 -2.514 9.022 1.00 83.38 95 ASP A CA 1
ATOM 768 C C . ASP A 1 95 ? 13.789 -2.680 10.082 1.00 83.38 95 ASP A C 1
ATOM 770 O O . ASP A 1 95 ? 14.867 -3.230 9.836 1.00 83.38 95 ASP A O 1
ATOM 774 N N . TRP A 1 96 ? 13.486 -2.220 11.295 1.00 67.75 96 TRP A N 1
ATOM 775 C CA . TRP A 1 96 ? 14.358 -2.350 12.462 1.00 67.75 96 TRP A CA 1
ATOM 776 C C . TRP A 1 96 ? 14.741 -3.805 12.772 1.00 67.75 96 TRP A C 1
ATOM 778 O O . TRP A 1 96 ? 15.715 -4.018 13.478 1.00 67.75 96 TRP A O 1
ATOM 788 N N . ARG A 1 97 ? 14.041 -4.817 12.226 1.00 67.25 97 ARG A N 1
ATOM 789 C CA . ARG A 1 97 ? 14.403 -6.237 12.399 1.00 67.25 97 ARG A CA 1
ATOM 790 C C . ARG A 1 97 ? 15.697 -6.610 11.660 1.00 67.25 97 ARG A C 1
ATOM 792 O O . ARG A 1 97 ? 16.241 -7.683 11.903 1.00 67.25 97 ARG A O 1
ATOM 799 N N . THR A 1 98 ? 16.166 -5.765 10.737 1.00 61.66 98 THR A N 1
ATOM 800 C CA . THR A 1 98 ? 17.439 -5.955 10.014 1.00 61.66 98 THR A CA 1
ATOM 801 C C . THR A 1 98 ? 18.621 -5.221 10.623 1.00 61.66 98 THR A C 1
ATOM 803 O O . THR A 1 98 ? 19.763 -5.602 10.370 1.00 61.66 98 THR A O 1
ATOM 806 N N . GLN A 1 99 ? 18.367 -4.203 11.442 1.00 54.31 99 GLN A N 1
ATOM 807 C CA . GLN A 1 99 ? 19.388 -3.640 12.309 1.00 54.31 99 GLN A CA 1
ATOM 808 C C . GLN A 1 99 ? 19.487 -4.596 13.496 1.00 54.31 99 GLN A C 1
ATOM 810 O O . GLN A 1 99 ? 18.473 -4.860 14.133 1.00 54.31 99 GLN A O 1
ATOM 815 N N . GLY A 1 100 ? 20.652 -5.211 13.717 1.00 47.91 100 GLY A N 1
ATOM 816 C CA . GLY A 1 100 ? 20.823 -6.257 14.728 1.00 47.91 100 GLY A CA 1
ATOM 817 C C . GLY A 1 100 ? 20.088 -5.921 16.028 1.00 47.91 100 GLY A C 1
ATOM 818 O O . GLY A 1 100 ? 20.247 -4.823 16.561 1.00 47.91 100 GLY A O 1
ATOM 819 N N . ALA A 1 101 ? 19.253 -6.851 16.502 1.00 35.91 101 ALA A N 1
ATOM 820 C CA . ALA A 1 101 ? 18.743 -6.785 17.866 1.00 35.91 101 ALA A CA 1
ATOM 821 C C . ALA A 1 101 ? 19.936 -6.572 18.821 1.00 35.91 101 ALA A C 1
ATOM 823 O O . ALA A 1 101 ? 21.009 -7.114 18.530 1.00 35.91 101 ALA A O 1
ATOM 824 N N . PRO A 1 102 ? 19.791 -5.781 19.900 1.00 46.94 102 PRO A N 1
ATOM 825 C CA . PRO A 1 102 ? 20.827 -5.733 20.925 1.00 46.94 102 PRO A CA 1
ATOM 826 C C . PRO A 1 102 ? 21.159 -7.136 21.451 1.00 46.94 102 PRO A C 1
ATOM 828 O O . PRO A 1 102 ? 20.240 -7.992 21.492 1.00 46.94 102 PRO A O 1
#